Protein AF-A0A6U2J5X8-F1 (afdb_monomer_lite)

Radius of gyration: 17.69 Å; chains: 1; bounding box: 46×27×48 Å

Secondary structure (DSSP, 8-state):
-----------------SS-PPPPPPHHHHHHHHHHHHHHHHHHH----SS-HHHHHHHHHHHTTTS-PPPPPTT-S--HHHHHHHHHHHHHTTTTTS-----

Foldseek 3Di:
DDDDDADDADAAPDDDDDPDDFDDFDVLVVVVVVVVVVLVVVVVPDPPPVDDPVVSVVVVVVVCVPPPDPDAPQQGGDTPVQQVVLVVVCVVCVVRRNGGHHD

Structure (mmCIF, N/CA/C/O backbone):
data_AF-A0A6U2J5X8-F1
#
_entry.id   AF-A0A6U2J5X8-F1
#
loop_
_atom_site.group_PDB
_atom_site.id
_atom_site.type_symbol
_atom_site.label_atom_id
_atom_site.label_alt_id
_atom_site.label_comp_id
_atom_site.label_asym_id
_atom_site.label_entity_id
_atom_site.label_seq_id
_atom_site.pdbx_PDB_ins_code
_atom_site.Cartn_x
_atom_site.Cartn_y
_atom_site.Cartn_z
_atom_site.occupancy
_atom_site.B_iso_or_equiv
_atom_site.auth_seq_id
_atom_site.auth_comp_id
_atom_site.auth_asym_id
_atom_site.auth_atom_id
_atom_site.pdbx_PDB_model_num
ATOM 1 N N . GLY A 1 1 ? 15.180 -1.620 27.394 1.00 74.56 1 GLY A N 1
ATOM 2 C CA . GLY A 1 1 ? 13.845 -1.622 26.763 1.00 74.56 1 GLY A CA 1
ATOM 3 C C . GLY A 1 1 ? 13.227 -2.994 26.917 1.00 74.56 1 GLY A C 1
ATOM 4 O O . GLY A 1 1 ? 13.968 -3.968 26.912 1.00 74.56 1 GLY A O 1
ATOM 5 N N . ARG A 1 2 ? 11.908 -3.082 27.106 1.00 87.19 2 ARG A N 1
ATOM 6 C CA . ARG A 1 2 ? 11.190 -4.363 27.174 1.00 87.19 2 ARG A CA 1
ATOM 7 C C . ARG A 1 2 ? 11.039 -4.917 25.756 1.00 87.19 2 ARG A C 1
ATOM 9 O O . ARG A 1 2 ? 10.466 -4.240 24.912 1.00 87.19 2 ARG A O 1
ATOM 16 N N . VAL A 1 3 ? 11.560 -6.115 25.505 1.00 89.19 3 VAL A N 1
ATOM 17 C CA . VAL A 1 3 ? 11.375 -6.838 24.238 1.00 89.19 3 VAL A CA 1
ATOM 18 C C . VAL A 1 3 ? 10.163 -7.750 24.403 1.00 89.19 3 VAL A C 1
ATOM 20 O O . VAL A 1 3 ? 10.092 -8.502 25.373 1.00 89.19 3 VAL A O 1
ATOM 23 N N . LEU A 1 4 ? 9.192 -7.638 23.499 1.00 88.19 4 LEU A N 1
ATOM 24 C CA . LEU A 1 4 ? 7.985 -8.461 23.491 1.00 88.19 4 LEU A CA 1
ATOM 25 C C . LEU A 1 4 ? 7.988 -9.349 22.244 1.00 88.19 4 LEU A C 1
ATOM 27 O O . LEU A 1 4 ? 8.359 -8.859 21.175 1.00 88.19 4 LEU A O 1
ATOM 31 N N . PRO A 1 5 ? 7.579 -10.625 22.352 1.00 88.56 5 PRO A N 1
ATOM 32 C CA . PRO A 1 5 ? 7.329 -11.437 21.172 1.00 88.56 5 PRO A CA 1
ATOM 33 C C . PRO A 1 5 ? 6.179 -10.814 20.373 1.00 88.56 5 PRO A C 1
ATOM 35 O O . PRO A 1 5 ? 5.177 -10.381 20.943 1.00 88.56 5 PRO A O 1
ATOM 38 N N . VAL A 1 6 ? 6.341 -10.762 19.055 1.00 88.38 6 VAL A N 1
ATOM 39 C CA . VAL A 1 6 ? 5.336 -10.254 18.116 1.00 88.38 6 VAL A CA 1
ATOM 40 C C . VAL A 1 6 ? 4.848 -11.390 17.228 1.00 88.38 6 VAL A C 1
ATOM 42 O O . VAL A 1 6 ? 5.596 -12.323 16.937 1.00 88.38 6 VAL A O 1
ATOM 45 N N . VAL A 1 7 ? 3.592 -11.302 16.804 1.00 90.62 7 VAL A N 1
ATOM 46 C CA . VAL A 1 7 ? 2.982 -12.202 15.820 1.00 90.62 7 VAL A CA 1
ATOM 47 C C . VAL A 1 7 ? 2.546 -11.403 14.593 1.00 90.62 7 VAL A C 1
ATOM 49 O O . VAL A 1 7 ? 2.340 -10.183 14.675 1.00 90.62 7 VAL A O 1
ATOM 52 N N . SER A 1 8 ? 2.429 -12.085 13.453 1.00 93.62 8 SER A N 1
ATOM 53 C CA . SER A 1 8 ? 1.929 -11.486 12.213 1.00 93.62 8 SER A CA 1
ATOM 54 C C . SER A 1 8 ? 0.516 -10.929 12.400 1.00 93.62 8 SER A C 1
ATOM 56 O O . SER A 1 8 ? -0.295 -11.508 13.125 1.00 93.62 8 SER A O 1
ATOM 58 N N . ASP A 1 9 ? 0.239 -9.792 11.770 1.00 94.50 9 ASP A N 1
ATOM 59 C CA . ASP A 1 9 ? -1.118 -9.292 11.551 1.00 94.50 9 ASP A CA 1
ATOM 60 C C . ASP A 1 9 ? -1.748 -9.936 10.314 1.00 94.50 9 ASP A C 1
ATOM 62 O O . ASP A 1 9 ? -1.129 -10.724 9.600 1.00 94.50 9 ASP A O 1
ATOM 66 N N . PHE A 1 10 ? -3.018 -9.613 10.096 1.00 93.75 10 PHE A N 1
ATOM 67 C CA . PHE A 1 10 ? -3.734 -9.902 8.869 1.00 93.75 10 PHE A CA 1
ATOM 68 C C . PHE A 1 10 ? -3.555 -8.748 7.882 1.00 93.75 10 PHE A C 1
ATOM 70 O O . PHE A 1 10 ? -4.074 -7.651 8.104 1.00 93.75 10 PHE A O 1
ATOM 77 N N . ASP A 1 11 ? -2.880 -9.033 6.770 1.00 92.50 11 ASP A N 1
ATOM 78 C CA . ASP A 1 11 ? -2.778 -8.121 5.635 1.00 92.50 11 ASP A CA 1
ATOM 79 C C . ASP A 1 11 ? -4.089 -8.103 4.847 1.00 92.50 11 ASP A C 1
ATOM 81 O O . ASP A 1 11 ? -4.595 -9.133 4.386 1.00 92.50 11 ASP A O 1
ATOM 85 N N . CYS A 1 12 ? -4.656 -6.911 4.676 1.00 89.06 12 CYS A N 1
ATOM 86 C CA . CYS A 1 12 ? -5.851 -6.736 3.869 1.00 89.06 12 CYS A CA 1
ATOM 87 C C . CYS A 1 12 ? -5.482 -6.774 2.382 1.00 89.06 12 CYS A C 1
ATOM 89 O O . CYS A 1 12 ? -4.855 -5.849 1.886 1.00 89.06 12 CYS A O 1
ATOM 91 N N . PHE A 1 13 ? -5.915 -7.807 1.655 1.00 85.56 13 PHE A N 1
ATOM 92 C CA . PHE A 1 13 ? -5.699 -7.874 0.206 1.00 85.56 13 PHE A CA 1
ATOM 93 C C . PHE A 1 13 ? -6.726 -7.044 -0.579 1.00 85.56 13 PHE A C 1
ATOM 95 O O . PHE A 1 13 ? -6.362 -6.220 -1.410 1.00 85.56 13 PHE A O 1
ATOM 102 N N . LEU A 1 14 ? -8.024 -7.251 -0.319 1.00 86.38 14 LEU A N 1
ATOM 103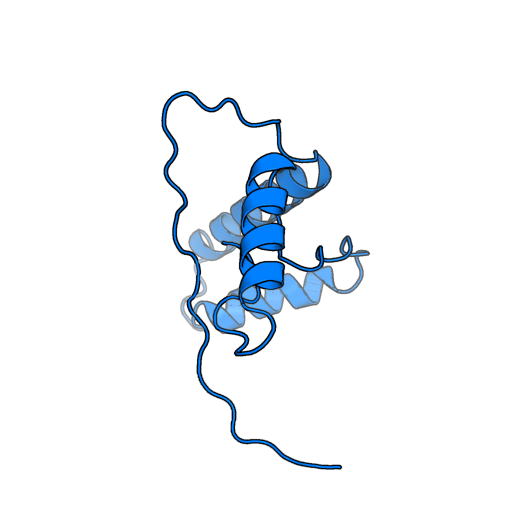 C CA . LEU A 1 14 ? -9.123 -6.567 -1.008 1.00 86.38 14 LEU A CA 1
ATOM 104 C C . LEU A 1 14 ? -10.316 -6.366 -0.067 1.00 86.38 14 LEU A C 1
ATOM 106 O O . LEU A 1 14 ? -10.649 -7.250 0.723 1.00 86.38 14 LEU A O 1
ATOM 110 N N . VAL A 1 15 ? -11.013 -5.237 -0.224 1.00 84.00 15 VAL A N 1
ATOM 111 C CA . VAL A 1 15 ? -12.301 -4.965 0.432 1.00 84.00 15 VAL A CA 1
ATOM 112 C C . VAL A 1 15 ? -13.383 -4.843 -0.635 1.00 84.00 15 VAL A C 1
ATOM 114 O O . VAL A 1 15 ? -13.449 -3.865 -1.374 1.00 84.00 15 VAL A O 1
ATOM 117 N N . GLY A 1 16 ? -14.248 -5.852 -0.714 1.00 87.12 16 GLY A N 1
ATOM 118 C CA . GLY A 1 16 ? -15.431 -5.821 -1.568 1.00 87.12 16 GLY A CA 1
ATOM 119 C C . GLY A 1 16 ? -16.614 -5.189 -0.842 1.00 87.12 16 GLY A C 1
ATOM 120 O O . GLY A 1 16 ? -16.924 -5.561 0.288 1.00 87.12 16 GLY A O 1
ATOM 121 N N . THR A 1 17 ? -17.314 -4.265 -1.497 1.00 88.62 17 THR A N 1
ATOM 122 C CA . THR A 1 17 ? -18.557 -3.677 -0.975 1.00 88.62 17 THR A CA 1
ATOM 123 C C . THR A 1 17 ? -19.663 -3.744 -2.027 1.00 88.62 17 THR A C 1
ATOM 125 O O . THR A 1 17 ? -19.396 -3.888 -3.220 1.00 88.62 17 THR A O 1
ATOM 128 N N . ARG A 1 18 ? -20.927 -3.668 -1.595 1.00 93.56 18 ARG A N 1
ATOM 129 C CA . ARG A 1 18 ? -22.095 -3.635 -2.486 1.00 93.56 18 ARG A CA 1
ATOM 130 C C . ARG A 1 18 ? -22.907 -2.377 -2.209 1.00 93.56 18 ARG A C 1
ATOM 132 O O . ARG A 1 18 ? -23.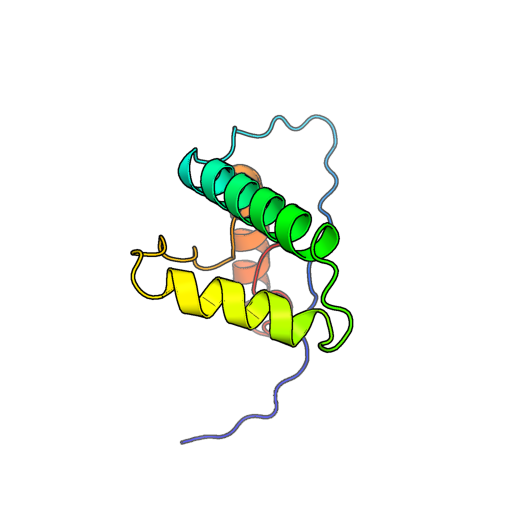265 -2.128 -1.065 1.00 93.56 18 ARG A O 1
ATOM 139 N N . GLY A 1 19 ? -23.212 -1.614 -3.260 1.00 91.44 19 GLY A N 1
ATOM 140 C CA . GLY A 1 19 ? -24.031 -0.399 -3.161 1.00 91.44 19 GLY A CA 1
ATOM 141 C C . GLY A 1 19 ? -23.337 0.787 -2.482 1.00 91.44 19 GLY A C 1
ATOM 142 O O . GLY A 1 19 ? -24.014 1.707 -2.038 1.00 91.44 19 GLY A O 1
ATOM 143 N N . ILE A 1 20 ? -22.004 0.770 -2.383 1.00 88.62 20 ILE A N 1
ATOM 144 C CA . ILE A 1 20 ? -21.220 1.861 -1.800 1.00 88.62 20 ILE A CA 1
ATOM 145 C C . ILE A 1 20 ? -20.550 2.658 -2.917 1.00 88.62 20 ILE A C 1
ATOM 147 O O . ILE A 1 20 ? -19.885 2.088 -3.777 1.00 88.62 20 ILE A O 1
ATOM 151 N N . SER A 1 21 ? -20.710 3.981 -2.870 1.00 89.44 21 SER A N 1
ATOM 152 C CA . SER A 1 21 ? -19.915 4.913 -3.672 1.00 89.44 21 SER A CA 1
ATOM 153 C C . SER A 1 21 ? -18.656 5.307 -2.908 1.00 89.44 21 SER A C 1
ATOM 155 O O . SER A 1 21 ? -18.740 5.645 -1.719 1.00 89.44 21 SER A O 1
ATOM 157 N N . PHE A 1 22 ? -17.518 5.278 -3.591 1.00 89.25 22 PHE A N 1
ATOM 158 C CA . PHE A 1 22 ? -16.224 5.709 -3.070 1.00 89.25 22 PHE A CA 1
ATOM 159 C C . PHE A 1 22 ? -15.894 7.105 -3.579 1.00 89.25 22 PHE A C 1
ATOM 161 O O . PHE A 1 22 ? -16.310 7.484 -4.675 1.00 89.25 22 PHE A O 1
ATOM 168 N N . GLU A 1 23 ? -15.158 7.855 -2.767 1.00 91.44 23 GLU A N 1
ATOM 169 C CA . GLU A 1 23 ? -14.621 9.141 -3.194 1.00 91.44 23 GLU A CA 1
ATOM 170 C C . GLU A 1 23 ? -13.395 8.916 -4.090 1.00 91.44 23 GLU A C 1
ATOM 172 O O . GLU A 1 23 ? -12.702 7.902 -3.942 1.00 91.44 23 GLU A O 1
ATOM 177 N N . PRO A 1 24 ? -13.091 9.841 -5.013 1.00 92.06 24 PRO A N 1
ATOM 178 C CA . PRO A 1 24 ? -11.837 9.806 -5.749 1.00 92.06 24 PRO A CA 1
ATOM 179 C C . PRO A 1 24 ? -10.627 9.794 -4.809 1.00 92.06 24 PRO A C 1
ATOM 181 O O . PRO A 1 24 ? -10.645 10.388 -3.729 1.00 92.06 24 PRO A O 1
ATOM 184 N N . LEU A 1 25 ? -9.545 9.149 -5.248 1.00 91.75 25 LEU A N 1
ATOM 185 C CA . LEU A 1 25 ? -8.260 9.256 -4.565 1.00 91.75 25 LEU A CA 1
ATOM 186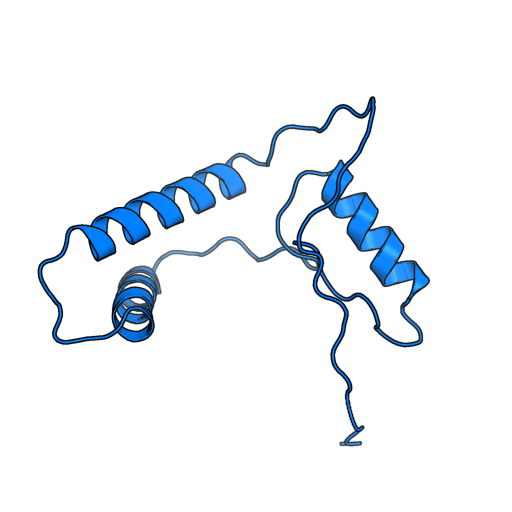 C C . LEU A 1 25 ? -7.743 10.693 -4.626 1.00 91.75 25 LEU A C 1
ATOM 188 O O . LEU A 1 25 ? -7.903 11.388 -5.631 1.00 91.75 25 LEU A O 1
ATOM 192 N N . GLU A 1 26 ? -7.038 11.091 -3.571 1.00 91.31 26 GLU A N 1
ATOM 193 C CA . GLU A 1 26 ? -6.278 12.336 -3.562 1.00 91.31 26 GLU A CA 1
ATOM 194 C C . GLU A 1 26 ? -5.339 12.399 -4.782 1.00 91.31 26 GLU A C 1
ATOM 196 O O . GLU A 1 26 ? -4.623 11.423 -5.041 1.00 91.31 26 GLU A O 1
ATOM 201 N N . PRO A 1 27 ? -5.273 13.528 -5.517 1.00 92.19 27 PRO A N 1
ATOM 202 C CA . PRO A 1 27 ? -4.472 13.633 -6.739 1.00 92.19 27 PRO A CA 1
ATOM 203 C C . PRO A 1 27 ? -3.011 13.214 -6.554 1.00 92.19 27 PRO A C 1
ATOM 205 O O . PRO A 1 27 ? -2.453 12.511 -7.391 1.00 92.19 27 PRO A O 1
ATOM 208 N N . SER A 1 28 ? -2.419 13.546 -5.404 1.00 89.25 28 SER A N 1
ATOM 209 C CA . SER A 1 28 ? -1.044 13.162 -5.061 1.00 89.25 28 SER A CA 1
ATOM 210 C C . SER A 1 28 ? -0.835 11.643 -4.948 1.00 89.25 28 SER A C 1
ATOM 212 O O . SER A 1 28 ? 0.252 11.143 -5.246 1.00 89.25 28 SER A O 1
ATOM 214 N N . GLN A 1 29 ? -1.862 10.886 -4.545 1.00 91.31 29 GLN A N 1
ATOM 215 C CA . GLN A 1 29 ? -1.812 9.422 -4.530 1.00 91.31 29 GLN A CA 1
ATOM 216 C C . GLN A 1 29 ? -1.905 8.860 -5.950 1.00 91.31 29 GLN A C 1
ATOM 218 O O . GLN A 1 29 ? -1.184 7.921 -6.284 1.00 91.31 29 GLN A O 1
ATOM 223 N N . VAL A 1 30 ? -2.739 9.462 -6.802 1.00 92.31 30 VAL A N 1
ATOM 224 C CA . VAL A 1 30 ? -2.859 9.081 -8.218 1.00 92.31 30 VAL A CA 1
ATOM 225 C C . VAL A 1 30 ? -1.554 9.344 -8.966 1.00 92.31 30 VAL A C 1
ATOM 227 O O . VAL A 1 30 ? -1.084 8.481 -9.703 1.00 92.31 30 VAL A O 1
ATOM 230 N N . GLU A 1 31 ? -0.938 10.506 -8.761 1.00 91.31 31 GLU A N 1
ATOM 231 C CA . GLU A 1 31 ? 0.371 10.848 -9.330 1.00 91.31 31 GLU A CA 1
ATOM 232 C C . GLU A 1 31 ? 1.453 9.864 -8.888 1.00 91.31 31 GLU A C 1
ATOM 234 O O . GLU A 1 31 ? 2.254 9.414 -9.704 1.00 91.31 31 GLU A O 1
ATOM 239 N N . ARG A 1 32 ? 1.441 9.465 -7.612 1.00 88.69 32 ARG A N 1
ATOM 240 C CA . ARG A 1 32 ? 2.354 8.442 -7.098 1.00 88.69 32 ARG A CA 1
ATOM 241 C C . ARG A 1 32 ? 2.114 7.079 -7.741 1.00 88.69 32 ARG A C 1
ATOM 243 O O . ARG A 1 32 ? 3.085 6.401 -8.061 1.00 88.69 32 ARG A O 1
ATOM 250 N N . LEU A 1 33 ? 0.859 6.676 -7.935 1.00 92.06 33 LEU A N 1
ATOM 251 C CA . LEU A 1 33 ? 0.537 5.420 -8.611 1.00 92.06 33 LEU A CA 1
ATOM 252 C C . LEU A 1 33 ? 1.034 5.432 -10.059 1.00 92.06 33 LEU A C 1
ATOM 254 O O . LEU A 1 33 ? 1.674 4.475 -10.482 1.00 92.06 33 LEU A O 1
ATOM 258 N N . LYS A 1 34 ? 0.799 6.528 -10.789 1.00 94.69 34 LYS A N 1
ATOM 259 C CA . LYS A 1 34 ? 1.323 6.718 -12.150 1.00 94.69 34 LYS A CA 1
ATOM 260 C C . LYS A 1 34 ? 2.845 6.636 -12.171 1.00 94.69 34 LYS A C 1
ATOM 262 O O . LYS A 1 34 ? 3.386 5.828 -12.908 1.00 94.69 34 LYS A O 1
ATOM 267 N N . TRP A 1 35 ? 3.519 7.350 -11.268 1.00 92.38 35 TRP A N 1
ATOM 268 C CA . TRP A 1 35 ? 4.972 7.269 -11.125 1.00 92.38 35 TRP A CA 1
ATOM 269 C C . TRP A 1 35 ? 5.452 5.831 -10.867 1.00 92.38 35 TRP A C 1
ATOM 271 O O . TRP A 1 35 ? 6.448 5.407 -11.451 1.00 92.38 35 TRP A O 1
ATOM 281 N N . CYS A 1 36 ? 4.755 5.053 -10.030 1.00 93.31 36 CYS A N 1
ATOM 282 C CA . CYS A 1 36 ? 5.096 3.645 -9.831 1.00 93.31 36 CYS A CA 1
ATOM 283 C C . CYS A 1 36 ? 4.974 2.854 -11.139 1.00 93.31 36 CYS A C 1
ATOM 285 O O . CYS A 1 36 ? 5.897 2.117 -11.470 1.00 93.31 36 CYS A O 1
ATOM 287 N N . LEU A 1 37 ? 3.869 3.016 -11.872 1.00 96.25 37 LEU A N 1
ATOM 288 C CA . LEU A 1 37 ? 3.626 2.324 -13.141 1.00 96.25 37 LEU A CA 1
ATOM 289 C C . LEU A 1 37 ? 4.684 2.673 -14.192 1.00 96.25 37 LEU A C 1
ATOM 291 O O . LEU A 1 37 ? 5.266 1.755 -14.759 1.00 96.25 37 LEU A O 1
ATOM 295 N N . ASP A 1 38 ? 5.014 3.955 -14.357 1.00 95.06 38 ASP A N 1
ATOM 296 C CA . ASP A 1 38 ? 6.034 4.417 -15.309 1.00 95.06 38 ASP A CA 1
ATOM 297 C C . ASP A 1 38 ? 7.405 3.776 -15.019 1.00 95.06 38 ASP A C 1
ATOM 299 O O . ASP A 1 38 ? 8.135 3.365 -15.919 1.00 95.06 38 ASP A O 1
ATOM 303 N N . ASN A 1 39 ? 7.769 3.649 -13.738 1.00 93.44 39 ASN A N 1
ATOM 304 C CA . ASN A 1 39 ? 9.038 3.033 -13.347 1.00 93.44 39 ASN A CA 1
ATOM 305 C C . ASN A 1 39 ? 9.013 1.505 -13.437 1.00 93.44 39 ASN A C 1
ATOM 307 O O . ASN A 1 39 ? 10.046 0.894 -13.711 1.00 93.44 39 ASN A O 1
ATOM 311 N N . ILE A 1 40 ? 7.858 0.879 -13.201 1.00 94.75 40 ILE A N 1
ATOM 312 C CA . ILE A 1 40 ? 7.666 -0.554 -13.435 1.00 94.75 40 ILE A CA 1
ATOM 313 C C . ILE A 1 40 ? 7.841 -0.844 -14.927 1.00 94.75 40 ILE A C 1
ATOM 315 O O . ILE A 1 40 ? 8.624 -1.726 -15.264 1.00 94.75 40 ILE A O 1
ATOM 319 N N . GLU A 1 41 ? 7.183 -0.084 -15.802 1.00 94.56 41 GLU A N 1
ATOM 320 C CA . GLU A 1 41 ? 7.315 -0.193 -17.259 1.00 94.56 41 GLU A CA 1
ATOM 321 C C . GLU A 1 41 ? 8.773 -0.010 -17.689 1.00 94.56 41 GLU A C 1
ATOM 323 O O . GLU A 1 41 ? 9.343 -0.900 -18.312 1.00 94.56 41 GLU A O 1
ATOM 328 N N . HIS A 1 42 ? 9.441 1.045 -17.213 1.00 91.00 42 HIS A N 1
ATOM 329 C CA . HIS A 1 42 ? 10.864 1.270 -17.480 1.00 91.00 42 HIS A CA 1
ATOM 330 C C . HIS A 1 42 ? 11.762 0.085 -17.071 1.00 91.00 42 HIS A C 1
ATOM 332 O O . HIS A 1 42 ? 12.710 -0.273 -17.777 1.00 91.00 42 HIS A O 1
ATOM 338 N N . ILE A 1 43 ? 11.485 -0.544 -15.925 1.00 92.62 43 ILE A N 1
ATOM 339 C CA . ILE A 1 43 ? 12.200 -1.749 -15.491 1.00 92.62 43 ILE A CA 1
ATOM 340 C C . ILE A 1 43 ? 11.838 -2.938 -16.391 1.00 92.62 43 ILE A C 1
ATOM 342 O O . ILE A 1 43 ? 12.709 -3.731 -16.737 1.00 92.62 43 ILE A O 1
ATOM 346 N N . LEU A 1 44 ? 10.589 -3.116 -16.793 1.00 90.94 44 LEU A N 1
ATOM 347 C CA . LEU A 1 44 ? 10.218 -4.250 -17.641 1.00 90.94 44 LEU A CA 1
ATOM 348 C C . LEU A 1 44 ? 10.780 -4.125 -19.067 1.00 90.94 44 LEU A C 1
ATOM 350 O O . LEU A 1 44 ? 11.195 -5.138 -19.627 1.00 90.94 44 LEU A O 1
ATOM 354 N N . ASP A 1 45 ? 10.900 -2.907 -19.593 1.00 90.69 45 ASP A N 1
ATOM 355 C CA . ASP A 1 45 ? 11.452 -2.623 -20.926 1.00 90.69 45 ASP A CA 1
ATOM 356 C C . ASP A 1 45 ? 12.985 -2.710 -20.988 1.00 90.69 45 ASP A C 1
ATOM 358 O O . ASP A 1 45 ? 13.579 -2.874 -22.057 1.00 90.69 45 ASP A O 1
ATOM 362 N N . GLY A 1 46 ? 13.659 -2.577 -19.844 1.00 81.50 46 GLY A N 1
ATOM 363 C CA . GLY A 1 46 ? 15.116 -2.590 -19.780 1.00 81.50 46 GLY A CA 1
ATOM 364 C C . GLY A 1 46 ? 15.708 -3.978 -20.082 1.00 81.50 46 GLY A C 1
ATOM 365 O O . GLY A 1 46 ? 15.334 -4.945 -19.420 1.00 81.50 46 GLY A O 1
ATOM 366 N N . PRO A 1 47 ? 16.720 -4.091 -20.967 1.00 72.75 47 PRO A N 1
ATOM 367 C CA . PRO A 1 47 ? 17.360 -5.369 -21.302 1.00 72.75 47 PRO A CA 1
ATOM 368 C C . PRO A 1 47 ? 18.277 -5.909 -20.189 1.00 72.75 47 PRO A C 1
ATOM 370 O O . PRO A 1 47 ? 18.895 -6.959 -20.355 1.00 72.75 47 PRO A O 1
ATOM 373 N N . ASP A 1 48 ? 18.416 -5.188 -19.070 1.00 76.56 48 ASP A N 1
ATOM 374 C CA . ASP A 1 48 ? 19.244 -5.608 -17.941 1.00 76.56 48 ASP A CA 1
ATOM 375 C C . ASP A 1 48 ? 18.608 -6.795 -17.205 1.00 76.56 48 ASP A C 1
ATOM 377 O O . ASP A 1 48 ? 17.779 -6.637 -16.304 1.00 76.56 48 ASP A O 1
ATOM 381 N N . THR A 1 49 ? 19.048 -7.993 -17.581 1.00 77.25 49 THR A N 1
ATOM 382 C CA . THR A 1 49 ? 18.739 -9.257 -16.905 1.00 77.25 49 THR A CA 1
ATOM 383 C C . THR A 1 49 ? 19.806 -9.658 -15.887 1.00 77.25 49 THR A C 1
ATOM 385 O O . THR A 1 49 ? 19.692 -10.718 -15.274 1.00 77.25 49 THR A O 1
ATOM 388 N N . SER A 1 50 ? 20.867 -8.859 -15.715 1.00 85.19 50 SER A N 1
ATOM 389 C CA . SER A 1 50 ? 21.975 -9.195 -14.810 1.00 85.19 50 SER A CA 1
ATOM 390 C C . SER A 1 50 ? 21.602 -9.025 -13.335 1.00 85.19 50 SER A C 1
ATOM 392 O O . SER A 1 50 ? 22.203 -9.656 -12.465 1.00 85.19 50 SER A O 1
ATOM 394 N N . HIS A 1 51 ? 20.557 -8.241 -13.052 1.00 88.25 51 HIS A N 1
ATOM 395 C CA . HIS A 1 51 ? 20.029 -8.017 -11.712 1.00 88.25 51 HIS A CA 1
ATOM 396 C C . HIS A 1 51 ? 18.554 -8.414 -11.608 1.00 88.25 51 HIS A C 1
ATOM 398 O O . HIS A 1 51 ? 17.739 -8.112 -12.476 1.00 88.25 51 HIS A O 1
ATOM 404 N N . GLY A 1 52 ? 18.186 -9.040 -10.489 1.00 90.12 52 GLY A N 1
ATOM 405 C CA . GLY A 1 52 ? 16.788 -9.328 -10.178 1.00 90.12 52 GLY A CA 1
ATOM 406 C C . GLY A 1 52 ? 15.966 -8.062 -9.907 1.00 90.12 52 GLY A C 1
ATOM 407 O O . GLY A 1 52 ? 16.503 -7.009 -9.550 1.00 90.12 52 GLY A O 1
ATOM 408 N N . TRP A 1 53 ? 14.641 -8.201 -10.011 1.00 91.50 53 TRP A N 1
ATOM 409 C CA . TRP A 1 53 ? 13.654 -7.141 -9.771 1.00 91.50 53 TRP A CA 1
ATOM 410 C C . TRP A 1 53 ? 13.948 -6.240 -8.552 1.00 91.50 53 TRP A C 1
ATOM 412 O O . TRP A 1 53 ? 13.969 -5.019 -8.725 1.00 91.50 53 TRP A O 1
ATOM 422 N N . PRO A 1 54 ? 14.247 -6.773 -7.343 1.00 92.75 54 PRO A N 1
ATOM 423 C CA . PRO A 1 54 ? 14.422 -5.930 -6.158 1.00 92.75 54 PRO A CA 1
ATOM 424 C C . PRO A 1 54 ? 15.576 -4.933 -6.289 1.00 92.75 54 PRO A C 1
ATOM 426 O O . PRO A 1 54 ? 15.445 -3.777 -5.894 1.00 92.75 54 PRO A O 1
ATOM 429 N N . THR A 1 55 ? 16.697 -5.354 -6.880 1.00 93.25 55 THR A N 1
ATOM 430 C CA . THR A 1 55 ? 17.872 -4.496 -7.084 1.00 93.25 55 THR A CA 1
ATOM 431 C C . THR A 1 55 ? 17.564 -3.366 -8.059 1.00 93.25 55 THR A C 1
ATOM 433 O O . THR A 1 55 ? 17.942 -2.217 -7.826 1.00 93.25 55 THR A O 1
ATOM 436 N N . ARG A 1 56 ? 16.841 -3.681 -9.137 1.00 93.25 56 ARG A N 1
ATOM 437 C CA . ARG A 1 56 ? 16.467 -2.717 -10.177 1.00 93.25 56 ARG A CA 1
ATOM 438 C C . ARG A 1 56 ? 15.489 -1.675 -9.633 1.00 93.25 56 ARG A C 1
ATOM 440 O O . ARG A 1 56 ? 15.732 -0.480 -9.786 1.00 93.25 56 ARG A O 1
ATOM 447 N N . TRP A 1 57 ? 14.476 -2.108 -8.879 1.00 93.38 57 TRP A N 1
ATOM 448 C CA . TRP A 1 57 ? 13.570 -1.202 -8.165 1.00 93.38 57 TRP A CA 1
ATOM 449 C C . TRP A 1 57 ? 14.303 -0.336 -7.131 1.00 93.38 57 TRP A C 1
ATOM 451 O O . TRP A 1 57 ? 14.074 0.867 -7.030 1.00 93.38 57 TRP A O 1
ATOM 461 N N . PHE A 1 58 ? 15.251 -0.912 -6.387 1.00 92.69 58 PHE A N 1
ATOM 462 C CA . PHE A 1 58 ? 16.030 -0.154 -5.409 1.00 92.69 58 PHE A CA 1
ATOM 463 C C . PHE A 1 58 ? 16.872 0.957 -6.053 1.00 92.69 58 PHE A C 1
ATOM 465 O O . PHE A 1 58 ? 17.052 2.019 -5.455 1.00 92.69 58 PHE A O 1
ATOM 472 N N . ASN A 1 59 ? 17.358 0.756 -7.279 1.00 91.31 59 ASN A N 1
ATOM 473 C CA . ASN A 1 59 ? 18.073 1.793 -8.020 1.00 91.31 59 ASN A CA 1
ATOM 474 C C . ASN A 1 59 ? 17.157 2.955 -8.431 1.00 91.31 59 ASN A C 1
ATOM 476 O O . ASN A 1 59 ? 17.568 4.105 -8.273 1.00 91.31 59 ASN A O 1
ATOM 480 N N . VAL A 1 60 ? 15.911 2.677 -8.834 1.00 91.12 60 VAL A N 1
ATOM 481 C CA . VAL A 1 60 ? 14.881 3.713 -9.048 1.00 91.12 60 VAL A CA 1
ATOM 482 C C . VAL A 1 60 ? 14.656 4.528 -7.770 1.00 91.12 60 VAL A C 1
ATOM 484 O O . VAL A 1 60 ? 14.663 5.758 -7.785 1.00 91.12 60 VAL A O 1
ATOM 487 N N . LEU A 1 61 ? 14.519 3.862 -6.620 1.00 90.25 61 LEU A N 1
ATOM 488 C CA . LEU A 1 61 ? 14.326 4.563 -5.346 1.00 90.25 61 LEU A CA 1
ATOM 489 C C . LEU A 1 61 ? 15.532 5.441 -4.966 1.00 90.25 61 LEU A C 1
ATOM 491 O O . LEU A 1 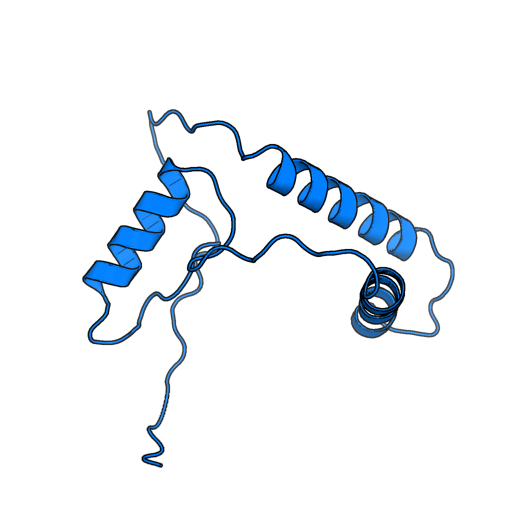61 ? 15.358 6.515 -4.387 1.00 90.25 61 LEU A O 1
ATOM 495 N N . LYS A 1 62 ? 16.760 5.021 -5.301 1.00 89.81 62 LYS A N 1
ATOM 496 C CA . LYS A 1 62 ? 17.977 5.816 -5.060 1.00 89.81 62 LYS A CA 1
ATOM 497 C C . LYS A 1 62 ? 18.023 7.087 -5.900 1.00 89.81 62 LYS A C 1
ATOM 499 O O . LYS A 1 62 ? 18.374 8.131 -5.348 1.00 89.81 62 LYS A O 1
ATOM 504 N N . SER A 1 63 ? 17.684 7.021 -7.190 1.00 85.44 63 SER A N 1
ATOM 505 C CA . SER A 1 63 ? 17.675 8.206 -8.065 1.00 85.44 63 SER A CA 1
ATOM 506 C C . SER A 1 63 ? 16.642 9.244 -7.625 1.00 85.44 63 SER A C 1
ATOM 508 O O . SER A 1 63 ? 16.817 10.438 -7.850 1.00 85.44 63 SER A O 1
ATOM 510 N N . GLU A 1 64 ? 15.602 8.803 -6.921 1.00 83.50 64 GLU A N 1
ATOM 511 C CA . GLU A 1 64 ? 14.484 9.640 -6.484 1.00 83.50 64 GLU A CA 1
ATOM 512 C C . GLU A 1 64 ? 14.622 10.148 -5.045 1.00 83.50 64 GLU A C 1
ATOM 514 O O . GLU A 1 64 ? 13.821 10.967 -4.597 1.00 83.50 64 GLU A O 1
ATOM 519 N N . ARG A 1 65 ? 15.674 9.736 -4.322 1.00 76.44 65 ARG A N 1
ATOM 520 C CA . ARG A 1 65 ? 15.923 10.115 -2.919 1.00 76.44 65 ARG A CA 1
ATOM 521 C C . ARG A 1 65 ? 15.980 11.632 -2.694 1.00 76.44 65 ARG A C 1
ATOM 523 O O . ARG A 1 65 ? 15.718 12.094 -1.587 1.00 76.44 65 ARG A O 1
ATOM 530 N N . ALA A 1 66 ? 16.332 12.403 -3.724 1.00 67.00 66 ALA A N 1
ATOM 531 C CA . ALA A 1 66 ? 16.391 13.863 -3.669 1.00 67.00 66 ALA A CA 1
ATOM 532 C C . ALA A 1 66 ? 15.011 14.545 -3.760 1.00 67.00 66 ALA A C 1
ATOM 534 O O . ALA A 1 66 ? 14.893 15.726 -3.425 1.00 67.00 66 ALA A O 1
ATOM 535 N N . LYS A 1 67 ? 13.959 13.838 -4.192 1.00 73.88 67 LYS A N 1
ATOM 536 C CA . LYS A 1 67 ? 12.605 14.394 -4.288 1.00 73.88 67 LYS A CA 1
ATOM 537 C C . LYS A 1 67 ? 11.884 14.230 -2.950 1.00 73.88 67 LYS A C 1
ATOM 539 O O . LYS A 1 67 ? 11.927 13.169 -2.328 1.00 73.88 67 LYS A O 1
ATOM 544 N N . LYS A 1 68 ? 11.205 15.288 -2.489 1.00 67.81 68 LYS A N 1
ATOM 545 C CA . LYS A 1 68 ? 10.353 15.220 -1.292 1.00 67.81 68 LYS A CA 1
ATOM 546 C C . LYS A 1 68 ? 9.212 14.245 -1.561 1.00 67.81 68 LYS A C 1
ATOM 548 O O . LYS A 1 68 ? 8.243 14.586 -2.233 1.00 67.81 68 LYS A O 1
ATOM 553 N N . MET A 1 69 ? 9.326 13.036 -1.029 1.00 68.56 69 MET A N 1
ATOM 554 C CA . MET A 1 69 ? 8.220 12.094 -1.036 1.00 68.56 69 MET A CA 1
ATOM 555 C C . MET A 1 69 ? 7.113 12.605 -0.104 1.00 68.56 69 MET A C 1
ATOM 557 O O . MET A 1 69 ? 7.415 12.933 1.046 1.00 68.56 69 MET A O 1
ATOM 561 N N . PRO A 1 70 ? 5.843 12.671 -0.552 1.00 70.00 70 PRO A N 1
ATOM 562 C CA . PRO A 1 70 ? 4.732 12.929 0.355 1.00 70.00 70 PRO A CA 1
ATOM 563 C C . PRO A 1 70 ? 4.717 11.896 1.483 1.00 70.00 70 PRO A C 1
ATOM 565 O O . PRO A 1 70 ? 5.069 10.731 1.272 1.00 70.00 70 PRO A O 1
ATOM 568 N N . ALA A 1 71 ? 4.334 12.347 2.678 1.00 81.81 71 ALA A N 1
ATOM 569 C CA . ALA A 1 71 ? 4.272 11.497 3.855 1.00 81.81 71 ALA A CA 1
ATOM 570 C C . ALA A 1 71 ? 3.287 10.347 3.627 1.00 81.81 71 ALA A C 1
ATOM 572 O O . ALA A 1 71 ? 2.184 10.545 3.117 1.00 81.81 71 ALA A O 1
ATOM 573 N N . MET A 1 72 ? 3.694 9.144 4.021 1.00 86.25 72 MET A N 1
ATOM 574 C CA . MET A 1 72 ? 2.804 7.993 4.022 1.00 86.25 72 MET A CA 1
ATOM 575 C C . MET A 1 72 ? 1.724 8.200 5.095 1.00 86.25 72 MET A C 1
ATOM 577 O O . MET A 1 72 ? 2.075 8.501 6.242 1.00 86.25 72 MET A O 1
ATOM 581 N N . PRO A 1 73 ? 0.429 8.056 4.764 1.00 91.19 73 PRO A N 1
ATOM 582 C CA . PRO A 1 73 ? -0.619 8.125 5.768 1.00 91.19 73 PRO A CA 1
ATOM 583 C C . PRO A 1 73 ? -0.488 6.975 6.773 1.00 91.19 73 PRO A C 1
ATOM 585 O O . PRO A 1 73 ? 0.030 5.905 6.457 1.00 91.19 73 PRO A O 1
ATOM 588 N N . LYS A 1 74 ? -0.997 7.183 7.991 1.00 93.50 74 LYS A N 1
ATOM 589 C CA . LYS A 1 74 ? -0.790 6.275 9.130 1.00 93.50 74 LYS A CA 1
ATOM 590 C C . LYS A 1 74 ? -1.201 4.823 8.856 1.00 93.50 74 LYS A C 1
ATOM 592 O O . LYS A 1 74 ? -0.534 3.919 9.346 1.00 93.50 74 LYS A O 1
ATOM 597 N N . TYR A 1 75 ? -2.293 4.613 8.121 1.00 93.62 75 TYR A N 1
ATOM 598 C CA . TYR A 1 75 ? -2.811 3.279 7.801 1.00 93.62 75 TYR A CA 1
ATOM 599 C C . TYR A 1 75 ? -2.655 2.914 6.320 1.00 93.62 75 TYR A C 1
ATOM 601 O O . TYR A 1 75 ? -3.338 2.011 5.852 1.00 93.62 75 TYR A O 1
ATOM 609 N N . GLY A 1 76 ? -1.774 3.601 5.591 1.00 91.88 76 GLY A N 1
ATOM 610 C CA . GLY A 1 76 ? -1.596 3.404 4.153 1.00 91.88 76 GLY A CA 1
ATOM 611 C C . GLY A 1 76 ? -2.430 4.353 3.292 1.00 91.88 76 GLY A C 1
ATOM 612 O O . GLY A 1 76 ? -3.127 5.241 3.786 1.00 91.88 76 GLY A O 1
ATOM 613 N N . PHE A 1 77 ? -2.281 4.198 1.982 1.00 91.50 77 PHE A N 1
ATOM 614 C CA . PHE A 1 77 ? -2.965 5.006 0.975 1.00 91.50 77 PHE A CA 1
ATOM 615 C C . PHE A 1 77 ? -4.392 4.488 0.735 1.00 91.50 77 PHE A C 1
ATOM 617 O O . PHE A 1 77 ? -4.727 3.368 1.104 1.00 91.50 77 PHE A O 1
ATOM 624 N N . GLY A 1 78 ? -5.252 5.313 0.146 1.00 91.50 78 GLY A N 1
ATOM 625 C CA . GLY A 1 78 ? -6.658 4.981 -0.070 1.00 91.50 78 GLY A CA 1
ATOM 626 C C . GLY A 1 78 ? -7.560 6.208 -0.059 1.00 91.50 78 GLY A C 1
ATOM 627 O O . GLY A 1 78 ? -7.162 7.292 0.382 1.00 91.50 78 GLY A O 1
ATOM 628 N N . ASP A 1 79 ? -8.785 6.029 -0.550 1.00 92.62 79 ASP A N 1
ATOM 629 C CA . ASP A 1 79 ? -9.826 7.048 -0.467 1.00 92.62 79 ASP A CA 1
ATOM 630 C C . ASP A 1 79 ? -10.318 7.202 0.979 1.00 92.62 79 ASP A C 1
ATOM 632 O O . ASP A 1 79 ? -10.096 6.341 1.837 1.00 92.62 79 ASP A O 1
ATOM 636 N N . SER A 1 80 ? -11.017 8.301 1.257 1.00 93.00 80 SER A N 1
ATOM 637 C CA . SER A 1 80 ? -11.481 8.633 2.608 1.00 93.00 80 SER A CA 1
ATOM 638 C C . SER A 1 80 ? -12.352 7.536 3.238 1.00 93.00 80 SER A C 1
ATOM 640 O O . SER A 1 80 ? -12.294 7.317 4.453 1.00 93.00 80 SER A O 1
ATOM 642 N N . LYS A 1 81 ? -13.133 6.807 2.433 1.00 92.69 81 LYS A N 1
ATOM 643 C CA . LYS A 1 81 ? -14.045 5.761 2.900 1.00 92.69 81 LYS A CA 1
ATOM 644 C C . LYS A 1 81 ? -13.301 4.465 3.182 1.00 92.69 81 LYS A C 1
ATOM 646 O O . LYS A 1 81 ? -13.466 3.914 4.271 1.00 92.69 81 LYS A O 1
ATOM 651 N N . SER A 1 82 ? -12.444 4.017 2.268 1.00 92.19 82 SER A N 1
ATOM 652 C CA . SER A 1 82 ? -11.575 2.854 2.497 1.00 92.19 82 SER A CA 1
ATOM 653 C C . SER A 1 82 ? -10.647 3.075 3.694 1.00 92.19 82 SER A C 1
ATOM 655 O O . SER A 1 82 ? -10.541 2.2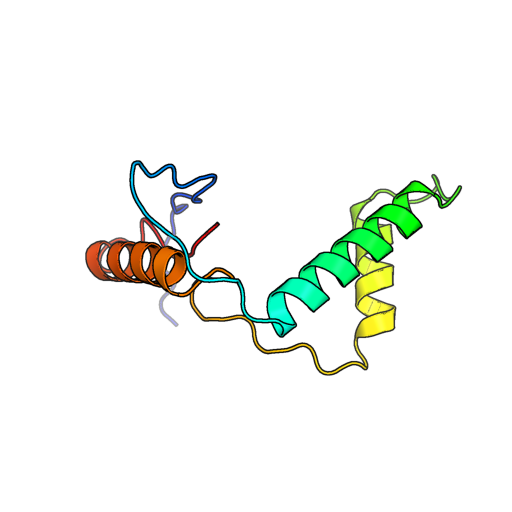11 4.566 1.00 92.19 82 SER A O 1
ATOM 657 N N . TYR A 1 83 ? -10.065 4.272 3.812 1.00 93.94 83 TYR A N 1
ATOM 658 C CA . TYR A 1 83 ? -9.238 4.655 4.956 1.00 93.94 83 TYR A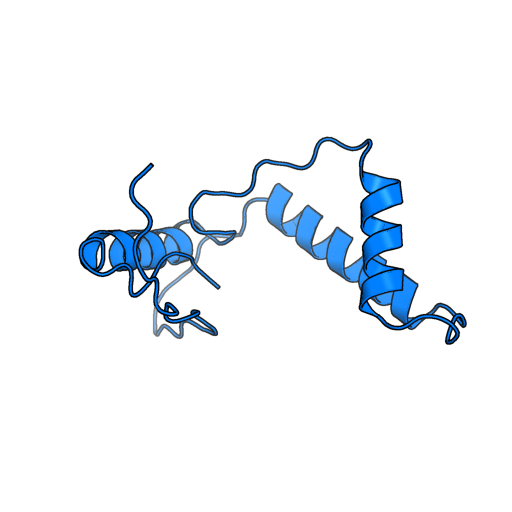 CA 1
ATOM 659 C C . TYR A 1 83 ? -10.020 4.584 6.275 1.00 93.94 83 TYR A C 1
ATOM 661 O O . TYR A 1 83 ? -9.517 4.066 7.271 1.00 93.94 83 TYR A O 1
ATOM 669 N N . SER A 1 84 ? -11.273 5.050 6.285 1.00 94.38 84 SER A N 1
ATOM 670 C CA . SER A 1 84 ? -12.152 4.958 7.456 1.00 94.38 84 SER A CA 1
ATOM 671 C C . SER A 1 84 ? -12.453 3.508 7.851 1.00 94.38 84 SER A C 1
ATOM 673 O O . SER A 1 84 ? -12.420 3.179 9.039 1.00 94.38 84 SER A O 1
ATOM 675 N N . ILE A 1 85 ? -12.697 2.611 6.888 1.00 93.00 85 ILE A N 1
ATOM 676 C CA . ILE A 1 85 ? -12.919 1.178 7.163 1.00 93.00 85 ILE A CA 1
ATOM 677 C C . ILE A 1 85 ? -11.706 0.585 7.891 1.00 93.00 85 ILE A C 1
ATOM 679 O O . ILE A 1 85 ? -11.856 -0.027 8.953 1.00 93.00 85 ILE A O 1
ATOM 683 N N . VAL A 1 86 ? -10.507 0.824 7.359 1.00 95.06 86 VAL A N 1
ATOM 684 C CA . VAL A 1 86 ? -9.245 0.352 7.944 1.00 95.06 86 VAL A CA 1
ATOM 685 C C . VAL A 1 86 ? -9.020 0.962 9.322 1.00 95.06 86 VAL A C 1
ATOM 687 O O . VAL A 1 86 ? -8.736 0.242 10.278 1.00 95.06 86 VAL A O 1
ATOM 690 N N . GLU A 1 87 ? -9.191 2.276 9.462 1.00 96.38 87 GLU A N 1
ATOM 691 C CA . GLU A 1 87 ? -9.014 2.957 10.740 1.00 96.38 87 GLU A CA 1
ATOM 692 C C . GLU A 1 87 ? -9.924 2.355 11.823 1.00 96.38 87 GLU A C 1
ATOM 694 O O . GLU A 1 87 ? -9.478 2.131 12.952 1.00 96.38 87 GLU A O 1
ATOM 699 N N . ASN A 1 88 ? -11.186 2.074 11.495 1.00 96.44 88 ASN A N 1
ATOM 700 C CA . ASN A 1 88 ? -12.123 1.460 12.432 1.00 96.44 88 ASN A CA 1
ATOM 701 C C . ASN A 1 88 ? -11.719 0.023 12.791 1.00 96.44 88 ASN A C 1
ATOM 703 O O . ASN A 1 88 ? -11.801 -0.346 13.966 1.00 96.44 88 ASN A O 1
ATOM 707 N N . ALA A 1 89 ? -11.221 -0.764 11.833 1.00 95.31 89 ALA A N 1
ATOM 708 C CA . ALA A 1 89 ? -10.699 -2.106 12.095 1.00 95.31 89 ALA A CA 1
ATOM 709 C C . ALA A 1 89 ? -9.486 -2.071 13.043 1.00 95.31 89 ALA A C 1
ATOM 711 O O . ALA A 1 89 ? -9.482 -2.762 14.066 1.00 95.31 89 ALA A O 1
ATOM 712 N N . VAL A 1 90 ? -8.508 -1.198 12.774 1.00 96.19 90 VAL A N 1
ATOM 713 C CA . VAL A 1 90 ? -7.322 -1.006 13.628 1.00 96.19 90 VAL A CA 1
ATOM 714 C C . VAL A 1 90 ? -7.730 -0.547 15.031 1.00 96.19 90 VAL A C 1
ATOM 716 O O . VAL A 1 90 ? -7.269 -1.104 16.028 1.00 96.19 90 VAL A O 1
ATOM 719 N N . LYS A 1 91 ? -8.640 0.432 15.144 1.00 97.06 91 LYS A N 1
ATOM 720 C CA . LYS A 1 91 ? -9.158 0.908 16.441 1.00 97.06 91 LYS A CA 1
ATOM 721 C C . LYS A 1 91 ? -9.839 -0.216 17.225 1.00 97.06 91 LYS A C 1
ATOM 723 O O . LYS A 1 91 ? -9.626 -0.322 18.435 1.00 97.06 91 LYS A O 1
ATOM 728 N N . ARG A 1 92 ? -10.641 -1.053 16.558 1.00 97.06 92 ARG A N 1
ATOM 729 C CA . ARG A 1 92 ? -11.392 -2.153 17.184 1.00 97.06 92 ARG A CA 1
ATOM 730 C C . ARG A 1 92 ? -10.495 -3.289 17.675 1.00 97.06 92 ARG A C 1
ATOM 732 O O . ARG A 1 92 ? -10.848 -3.934 18.664 1.00 97.06 92 ARG A O 1
ATOM 739 N N . LEU A 1 93 ? -9.374 -3.520 16.994 1.00 95.62 93 LEU A N 1
ATOM 740 C CA . LEU A 1 93 ? -8.427 -4.612 17.244 1.00 95.62 93 LEU A CA 1
ATOM 741 C C . LEU A 1 93 ? -7.133 -4.143 17.926 1.00 95.62 93 LEU A C 1
ATOM 743 O O . LEU A 1 93 ? -6.171 -4.898 18.023 1.00 95.62 93 LEU A O 1
ATOM 747 N N . LYS A 1 94 ? -7.100 -2.913 18.450 1.00 94.62 94 LYS A N 1
ATOM 748 C CA . LYS A 1 94 ? -5.897 -2.303 19.042 1.00 94.62 94 LYS A CA 1
ATOM 749 C C . LYS A 1 94 ? -5.259 -3.104 20.184 1.00 94.62 94 LYS A C 1
ATOM 751 O O . LYS A 1 94 ? -4.074 -2.939 20.438 1.00 94.62 94 LYS A O 1
ATOM 756 N N . GLU A 1 95 ? -6.041 -3.923 20.891 1.00 93.56 95 GLU A N 1
ATOM 757 C CA . GLU A 1 95 ? -5.563 -4.691 22.049 1.00 93.56 95 GLU A CA 1
ATOM 758 C C . GLU A 1 95 ? -4.643 -5.846 21.647 1.00 93.56 95 GLU A C 1
ATOM 760 O O . GLU A 1 95 ? -3.714 -6.163 22.385 1.00 93.56 95 GLU A O 1
ATOM 765 N N . ASN A 1 96 ? -4.874 -6.451 20.477 1.00 91.44 96 ASN A N 1
ATOM 766 C CA . ASN A 1 96 ? -4.057 -7.553 19.962 1.00 91.44 96 ASN A CA 1
ATOM 767 C C . ASN A 1 96 ? -3.252 -7.183 18.707 1.00 91.44 96 ASN A C 1
ATOM 769 O O . ASN A 1 96 ? -2.300 -7.881 18.373 1.00 91.44 96 ASN A O 1
ATOM 773 N N . GLY A 1 97 ? -3.599 -6.087 18.024 1.00 92.19 97 GLY A N 1
ATOM 774 C CA . GLY A 1 97 ? -2.904 -5.630 16.825 1.00 92.19 97 GLY A CA 1
ATOM 775 C C . GLY A 1 97 ? -3.076 -6.561 15.626 1.00 92.19 97 GLY A C 1
ATOM 776 O O . GLY A 1 97 ? -2.164 -6.647 14.807 1.00 92.19 97 GLY A O 1
ATOM 777 N N . ALA A 1 98 ? -4.212 -7.261 15.534 1.00 94.75 98 ALA A N 1
ATOM 778 C CA . ALA A 1 98 ? -4.498 -8.207 14.455 1.00 94.75 98 ALA A CA 1
ATOM 779 C C . ALA A 1 98 ? -4.670 -7.537 13.080 1.00 94.75 98 ALA A C 1
ATOM 781 O O . ALA A 1 98 ? -4.456 -8.188 12.069 1.00 94.75 98 ALA A O 1
ATOM 782 N N . VAL A 1 99 ? -5.029 -6.251 13.031 1.00 95.06 99 VAL A N 1
ATOM 783 C CA . VAL A 1 99 ? -5.008 -5.423 11.812 1.00 95.06 99 VAL A CA 1
ATOM 784 C C . VAL A 1 99 ? -4.284 -4.128 12.148 1.00 95.06 99 VAL A C 1
ATOM 786 O O . VAL A 1 99 ? -4.591 -3.507 13.172 1.00 95.06 99 VAL A O 1
ATOM 789 N N . ARG A 1 100 ? -3.325 -3.721 11.309 1.00 94.25 100 ARG A N 1
ATOM 790 C CA . ARG A 1 100 ? -2.484 -2.538 11.571 1.00 94.25 100 ARG A CA 1
ATOM 791 C C . ARG A 1 100 ? -2.432 -1.533 10.421 1.00 94.25 100 ARG A C 1
ATOM 793 O O . ARG A 1 100 ? -2.085 -0.379 10.669 1.00 94.25 100 ARG A O 1
ATOM 800 N N . HIS A 1 101 ? -2.819 -1.925 9.211 1.00 94.19 101 HIS A N 1
ATOM 801 C CA . HIS A 1 101 ? -2.850 -1.060 8.032 1.00 94.19 101 HIS A CA 1
ATOM 802 C C . HIS A 1 101 ? -3.887 -1.526 7.001 1.00 94.19 101 HIS A C 1
ATOM 804 O O . HIS A 1 101 ? -4.532 -2.563 7.167 1.00 94.19 101 HIS A O 1
ATOM 810 N N . GLY A 1 102 ? -4.080 -0.701 5.973 1.00 89.62 102 GLY A N 1
ATOM 811 C CA . GLY A 1 102 ? -4.914 -0.982 4.813 1.00 89.62 102 GLY A CA 1
ATOM 812 C C . GLY A 1 102 ? -4.198 -1.822 3.765 1.00 89.62 102 GLY A C 1
ATOM 813 O O . GLY A 1 102 ? -3.075 -2.277 3.993 1.00 89.62 102 GLY A O 1
ATOM 814 N N . ALA A 1 103 ? -4.889 -2.025 2.644 1.00 76.31 103 ALA A N 1
ATOM 815 C CA . ALA A 1 103 ? -4.321 -2.625 1.439 1.00 76.31 103 ALA A CA 1
ATOM 816 C C . ALA A 1 103 ? -3.294 -1.700 0.767 1.00 76.31 103 ALA A C 1
ATOM 818 O O . ALA A 1 103 ? -3.434 -0.461 0.910 1.00 76.31 103 ALA A O 1
#

Organism: NCBI:txid2749911

pLDDT: mean 89.51, std 6.66, range [67.0, 97.06]

Sequence (103 aa):
GRVLPVVSDFDCFLVGTRGISFEPLEPSQVERLKWCLDNIEHILDGPDTSHGWPTRWFNVLKSERAKKMPAMPKYGFGDSKSYSIVENAVKRLKENGAVRHGA